Protein AF-A0A7L4NK23-F1 (afdb_monomer)

Solvent-accessible surface area (backbone atoms only — not comparable to full-atom values): 5040 Å² total; per-residue (Å²): 136,85,85,85,76,75,83,76,75,80,92,72,76,77,83,78,79,76,84,80,89,84,66,97,58,58,64,64,61,54,50,61,68,43,47,62,63,49,52,54,46,55,59,49,45,68,68,42,62,59,86,60,42,66,27,69,67,51,50,62,70,70,52,84,48,74,57,75,78,52,61,81,78,131

Structure (mmCIF, N/CA/C/O backbone):
data_AF-A0A7L4NK23-F1
#
_entry.id   AF-A0A7L4NK23-F1
#
loop_
_atom_site.group_PDB
_atom_site.id
_atom_site.type_symbol
_atom_site.label_atom_id
_atom_site.label_alt_id
_atom_site.label_comp_id
_atom_site.label_asym_id
_atom_site.label_entity_id
_atom_site.label_seq_id
_atom_site.pdbx_PDB_ins_code
_atom_site.Cartn_x
_atom_site.Cartn_y
_atom_site.Cartn_z
_atom_site.occupancy
_atom_site.B_iso_or_equiv
_atom_site.auth_seq_id
_atom_site.auth_comp_id
_atom_site.auth_asym_id
_atom_site.auth_atom_id
_atom_site.pdbx_PDB_model_num
ATOM 1 N N . PRO A 1 1 ? 0.138 40.704 24.975 1.00 41.09 1 PRO A N 1
ATOM 2 C CA . PRO A 1 1 ? -0.690 40.604 23.748 1.00 41.09 1 PRO A CA 1
ATOM 3 C C . PRO A 1 1 ? -0.242 39.398 22.916 1.00 41.09 1 PRO A C 1
ATOM 5 O O . PRO A 1 1 ? 0.952 39.139 22.826 1.00 41.09 1 PRO A O 1
ATOM 8 N N . VAL A 1 2 ? -1.218 38.613 22.465 1.00 44.59 2 VAL A N 1
ATOM 9 C CA . VAL A 1 2 ? -1.118 37.185 22.132 1.00 44.59 2 VAL A CA 1
ATOM 10 C C . VAL A 1 2 ? -0.392 36.897 20.811 1.00 44.59 2 VAL A C 1
ATOM 12 O O . VAL A 1 2 ? -0.435 37.695 19.879 1.00 44.59 2 VAL A O 1
ATOM 15 N N . ALA A 1 3 ? 0.271 35.741 20.784 1.00 46.88 3 ALA A N 1
ATOM 16 C CA . ALA A 1 3 ? 0.986 35.143 19.666 1.00 46.88 3 ALA A CA 1
ATOM 17 C C . ALA A 1 3 ? 0.116 35.004 18.405 1.00 46.88 3 ALA A C 1
ATOM 19 O O . ALA A 1 3 ? -0.993 34.476 18.462 1.00 46.88 3 ALA A O 1
ATOM 20 N N . GLY A 1 4 ? 0.650 35.450 17.267 1.00 49.19 4 GLY A N 1
ATOM 21 C CA . GLY A 1 4 ? 0.138 35.125 15.939 1.00 49.19 4 GLY A CA 1
ATOM 22 C C . GLY A 1 4 ? 0.829 33.868 15.425 1.00 49.19 4 GLY A C 1
ATOM 23 O O . GLY A 1 4 ? 1.805 33.967 14.687 1.00 49.19 4 GLY A O 1
ATOM 24 N N . ASP A 1 5 ? 0.358 32.705 15.867 1.00 53.44 5 ASP A N 1
ATOM 25 C CA . ASP A 1 5 ? 0.789 31.407 15.348 1.00 53.44 5 ASP A CA 1
ATOM 26 C C . ASP A 1 5 ? 0.180 31.233 13.946 1.00 53.44 5 ASP A C 1
ATOM 28 O O . ASP A 1 5 ? -1.042 31.231 13.776 1.00 53.44 5 ASP A O 1
ATOM 32 N N . ALA A 1 6 ? 1.027 31.185 12.917 1.00 60.72 6 ALA A N 1
ATOM 33 C CA . ALA A 1 6 ? 0.594 30.852 11.567 1.00 60.72 6 ALA A CA 1
ATOM 34 C C . ALA A 1 6 ? 0.133 29.383 11.560 1.00 60.72 6 ALA A C 1
ATOM 36 O O . ALA A 1 6 ? 0.895 28.524 12.006 1.00 60.72 6 ALA A O 1
ATOM 37 N N . PRO A 1 7 ? -1.071 29.048 11.058 1.00 54.12 7 PRO A N 1
ATOM 38 C CA . PRO A 1 7 ? -1.516 27.664 11.027 1.00 54.12 7 PRO A CA 1
ATOM 39 C C . PRO A 1 7 ? -0.575 26.852 10.132 1.00 54.12 7 PRO A C 1
ATOM 41 O O . PRO A 1 7 ? -0.490 27.074 8.923 1.00 54.12 7 PRO A O 1
ATOM 44 N N . ASN A 1 8 ? 0.152 25.923 10.753 1.00 59.81 8 ASN A N 1
ATOM 45 C CA . ASN A 1 8 ? 0.984 24.935 10.079 1.00 59.81 8 ASN A CA 1
ATOM 46 C C . ASN A 1 8 ? 0.175 24.271 8.947 1.00 59.81 8 ASN A C 1
ATOM 48 O O . ASN A 1 8 ? -0.903 23.733 9.223 1.00 59.81 8 ASN A O 1
ATOM 52 N N . PRO A 1 9 ? 0.646 24.275 7.685 1.00 59.94 9 PRO A N 1
ATOM 53 C CA . PRO A 1 9 ? -0.004 23.483 6.652 1.00 59.94 9 PRO A CA 1
ATOM 54 C C . PRO A 1 9 ? 0.091 22.008 7.069 1.00 59.94 9 PRO A C 1
ATOM 56 O O . PRO A 1 9 ? 1.151 21.589 7.544 1.00 59.94 9 PRO A O 1
ATOM 59 N N . PRO A 1 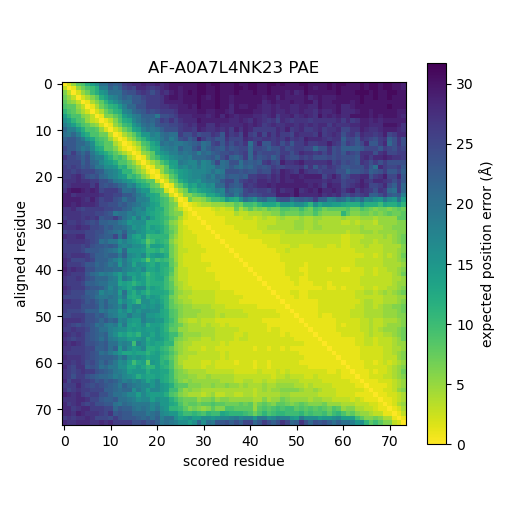10 ? -0.973 21.199 6.925 1.00 57.56 10 PRO A N 1
ATOM 60 C CA . PRO A 1 10 ? -0.871 19.774 7.191 1.00 57.56 10 PRO A CA 1
ATOM 61 C C . PRO A 1 10 ? 0.205 19.185 6.271 1.00 57.56 10 PRO A C 1
ATOM 63 O O . PRO A 1 10 ? 0.016 19.055 5.062 1.00 57.56 10 PRO A O 1
ATOM 66 N N . LEU A 1 11 ? 1.354 18.842 6.858 1.00 57.09 11 LEU A N 1
ATOM 67 C CA . LEU A 1 11 ? 2.423 18.060 6.241 1.00 57.09 11 LEU A CA 1
ATOM 68 C C . LEU A 1 11 ? 1.923 16.624 6.044 1.00 57.09 11 LEU A C 1
ATOM 70 O O . LEU A 1 11 ? 2.336 15.704 6.739 1.00 57.09 11 LEU A O 1
ATOM 74 N N . SER A 1 12 ? 0.976 16.429 5.133 1.00 54.38 12 SER A N 1
ATOM 75 C CA . SER A 1 12 ? 0.597 15.100 4.655 1.00 54.38 12 SER A CA 1
ATOM 76 C C . SER A 1 12 ? -0.030 15.188 3.265 1.00 54.38 12 SER A C 1
ATOM 78 O O . SER A 1 12 ? -1.116 14.680 3.002 1.00 54.38 12 SER A O 1
ATOM 80 N N . SER A 1 13 ? 0.647 15.872 2.342 1.00 48.75 13 SER A N 1
ATOM 81 C CA . SER A 1 13 ? 0.392 15.667 0.918 1.00 48.75 13 SER A CA 1
ATOM 82 C C . SER A 1 13 ? 1.220 14.466 0.476 1.00 48.75 13 SER A C 1
ATOM 84 O O . SER A 1 13 ? 2.418 14.596 0.216 1.00 48.75 13 SER A O 1
ATOM 86 N N . VAL A 1 14 ? 0.610 13.284 0.418 1.00 57.16 14 VAL A N 1
ATOM 87 C CA . VAL A 1 14 ? 1.224 12.138 -0.259 1.00 57.16 14 VAL A CA 1
ATOM 88 C C . VAL A 1 14 ? 1.499 12.567 -1.708 1.00 57.16 14 VAL A C 1
ATOM 90 O O . VAL A 1 14 ? 0.547 12.908 -2.415 1.00 57.16 14 VAL A O 1
ATOM 93 N N . PRO A 1 15 ? 2.759 12.606 -2.176 1.00 53.16 15 PRO A N 1
ATOM 94 C CA . PRO A 1 15 ? 3.050 13.061 -3.527 1.00 53.16 15 PRO A CA 1
ATOM 95 C C . PRO A 1 15 ? 2.552 12.018 -4.535 1.00 53.16 15 PRO A C 1
ATOM 97 O O . PRO A 1 15 ? 3.183 10.984 -4.761 1.00 53.16 15 PRO A O 1
ATOM 100 N N . PHE A 1 16 ? 1.403 12.290 -5.156 1.00 59.47 16 PHE A N 1
ATOM 101 C CA . PHE A 1 16 ? 0.867 11.478 -6.244 1.00 59.47 16 PHE A CA 1
ATOM 102 C C . PHE A 1 16 ? 1.779 11.604 -7.473 1.00 59.47 16 PHE A C 1
ATOM 104 O O . PHE A 1 16 ? 1.844 12.645 -8.127 1.00 59.47 16 PHE A O 1
ATOM 111 N N . SER A 1 17 ? 2.493 10.528 -7.807 1.00 53.97 17 SER A N 1
ATOM 112 C CA . SER A 1 17 ? 3.263 10.445 -9.051 1.00 53.97 17 SER A CA 1
ATOM 113 C C . SER A 1 17 ? 2.310 10.275 -10.239 1.00 53.97 17 SER A C 1
ATOM 115 O O . SER A 1 17 ? 1.731 9.206 -10.437 1.00 53.97 17 SER A O 1
ATOM 117 N N . GLY A 1 18 ? 2.143 11.338 -11.031 1.00 60.38 18 GLY A N 1
ATOM 118 C CA . GLY A 1 18 ? 1.287 11.364 -12.220 1.00 60.38 18 GLY A CA 1
ATOM 119 C C . GLY A 1 18 ? 1.616 10.261 -13.235 1.00 60.38 18 GLY A C 1
ATOM 120 O O . GLY A 1 18 ? 2.779 9.940 -13.500 1.00 60.38 18 GLY A O 1
ATOM 121 N N . LYS A 1 19 ? 0.578 9.660 -13.825 1.00 56.34 19 LYS A N 1
ATOM 122 C CA . LYS A 1 19 ? 0.724 8.663 -14.894 1.00 56.34 19 LYS A CA 1
ATOM 123 C C . LYS A 1 19 ? 1.151 9.375 -16.187 1.00 56.34 19 LYS A C 1
ATOM 125 O O . LYS A 1 19 ? 0.385 10.147 -16.750 1.00 56.34 19 LYS A O 1
ATOM 130 N N . ILE A 1 20 ? 2.369 9.115 -16.667 1.00 57.38 20 ILE A N 1
ATOM 131 C CA . ILE A 1 20 ? 2.859 9.616 -17.962 1.00 57.38 20 ILE A CA 1
ATOM 132 C C . ILE A 1 20 ? 2.183 8.805 -19.077 1.00 57.38 20 ILE A C 1
ATOM 134 O O . ILE A 1 20 ? 2.493 7.631 -19.259 1.00 57.38 20 ILE A O 1
ATOM 138 N N . LEU A 1 21 ? 1.253 9.432 -19.804 1.00 56.44 21 LEU A N 1
ATOM 139 C CA . LEU A 1 21 ? 0.450 8.809 -20.869 1.00 56.44 21 LEU A CA 1
ATOM 140 C C . LEU A 1 21 ? 1.135 8.771 -22.250 1.00 56.44 21 LEU A C 1
ATOM 142 O O . LEU A 1 21 ? 0.617 8.129 -23.156 1.00 56.44 21 LEU A O 1
ATOM 146 N N . PHE A 1 22 ? 2.299 9.405 -22.436 1.00 48.38 22 PHE A N 1
ATOM 147 C CA . PHE A 1 22 ? 2.954 9.493 -23.750 1.00 48.38 22 PHE A CA 1
ATOM 148 C C . PHE A 1 22 ? 4.461 9.221 -23.699 1.00 48.38 22 PHE A C 1
ATOM 150 O O . PHE A 1 22 ? 5.292 10.119 -23.602 1.00 48.38 22 PHE A O 1
ATOM 157 N N . ARG A 1 23 ? 4.799 7.934 -23.766 1.00 44.44 23 ARG A N 1
ATOM 158 C CA . ARG A 1 23 ? 5.982 7.330 -24.407 1.00 44.44 23 ARG A CA 1
ATOM 159 C C . ARG A 1 23 ? 5.962 5.857 -24.019 1.00 44.44 23 ARG A C 1
ATOM 161 O O . ARG A 1 23 ? 5.677 5.547 -22.862 1.00 44.44 23 ARG A O 1
ATOM 168 N N . ARG A 1 24 ? 6.345 4.952 -24.925 1.00 56.66 24 ARG A N 1
ATOM 169 C CA . ARG A 1 24 ? 6.856 3.626 -24.535 1.00 56.66 24 ARG A CA 1
ATOM 170 C C . ARG A 1 24 ? 8.152 3.837 -23.747 1.00 56.66 24 ARG A C 1
ATOM 172 O O . ARG A 1 24 ? 9.253 3.705 -24.262 1.00 56.66 24 ARG A O 1
ATOM 179 N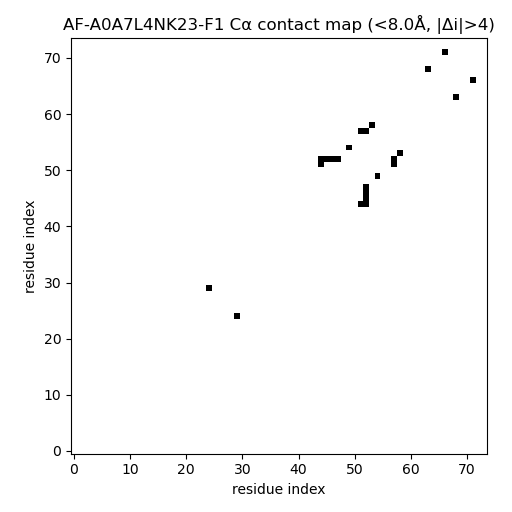 N . SER A 1 25 ? 8.007 4.291 -22.513 1.00 62.03 25 SER A N 1
ATOM 180 C CA . SER A 1 25 ? 9.077 4.375 -21.536 1.00 62.03 25 SER A CA 1
ATOM 181 C C . SER A 1 25 ? 9.304 2.941 -21.100 1.00 62.03 25 SER A C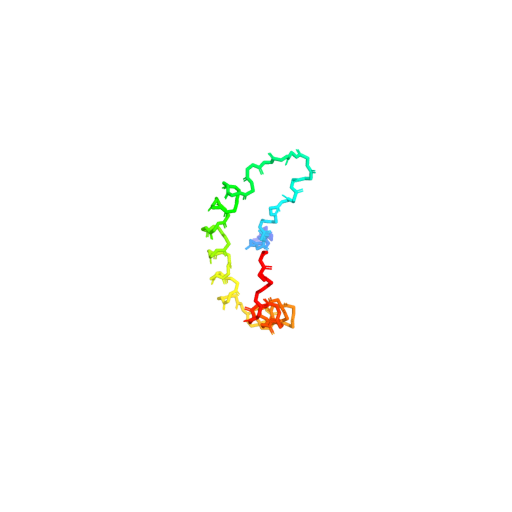 1
ATOM 183 O O . SER A 1 25 ? 8.317 2.300 -20.749 1.00 62.03 25 SER A O 1
ATOM 185 N N . HIS A 1 26 ? 10.539 2.439 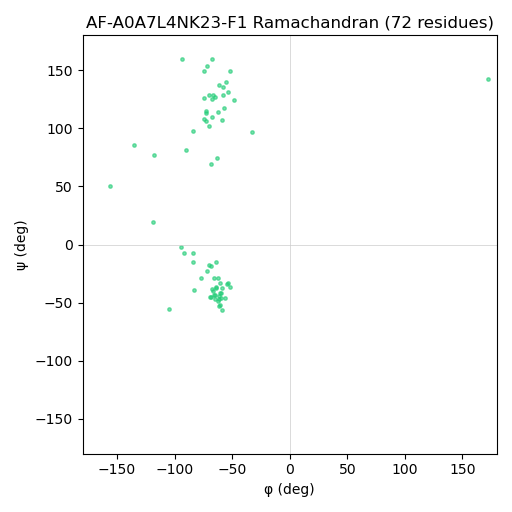-21.176 1.00 66.69 26 HIS A N 1
ATOM 186 C CA . HIS A 1 26 ? 10.940 1.101 -20.729 1.00 66.69 26 HIS A CA 1
ATOM 187 C C . HIS A 1 26 ? 10.115 0.647 -19.517 1.00 66.69 26 HIS A C 1
ATOM 189 O O . HIS A 1 26 ? 10.401 1.045 -18.389 1.00 66.69 26 HIS A O 1
ATOM 195 N N . VAL A 1 27 ? 9.060 -0.143 -19.756 1.00 77.69 27 VAL A N 1
ATOM 196 C CA . VAL A 1 27 ? 8.075 -0.499 -18.718 1.00 77.69 27 VAL A CA 1
ATOM 197 C C . VAL A 1 27 ? 8.792 -1.199 -17.571 1.00 77.69 27 VAL A C 1
ATOM 199 O O . VAL A 1 27 ? 8.532 -0.906 -16.408 1.00 77.69 27 VAL A O 1
ATOM 202 N N . ARG A 1 28 ? 9.789 -2.020 -17.919 1.00 81.44 28 ARG A N 1
ATOM 203 C CA . ARG A 1 28 ? 10.719 -2.651 -16.988 1.00 81.44 28 ARG A CA 1
ATOM 204 C C . ARG A 1 28 ? 11.502 -1.636 -16.152 1.00 81.44 28 ARG A C 1
ATOM 206 O O . ARG A 1 28 ? 11.419 -1.689 -14.934 1.00 81.44 28 ARG A O 1
ATOM 213 N N . ASP A 1 29 ? 12.226 -0.700 -16.764 1.00 84.50 29 ASP A N 1
ATOM 214 C CA . ASP A 1 29 ? 13.054 0.261 -16.015 1.00 84.50 29 ASP A CA 1
ATOM 215 C C . ASP A 1 29 ? 12.212 1.175 -15.127 1.00 84.50 29 ASP A C 1
ATOM 217 O O . ASP A 1 29 ? 12.604 1.507 -14.008 1.00 84.50 29 ASP A O 1
ATOM 221 N N . VAL A 1 30 ? 11.037 1.576 -15.616 1.00 84.81 30 VAL A N 1
ATOM 222 C CA . VAL A 1 30 ? 10.080 2.364 -14.838 1.00 84.81 30 VAL A CA 1
ATOM 223 C C . VAL A 1 30 ? 9.559 1.549 -13.655 1.00 84.81 30 VAL A C 1
ATOM 225 O O . VAL A 1 30 ? 9.505 2.080 -12.548 1.00 84.81 30 VAL A O 1
ATOM 228 N N . ALA A 1 31 ? 9.217 0.273 -13.856 1.00 87.88 31 ALA A N 1
ATOM 229 C CA . ALA A 1 31 ? 8.778 -0.61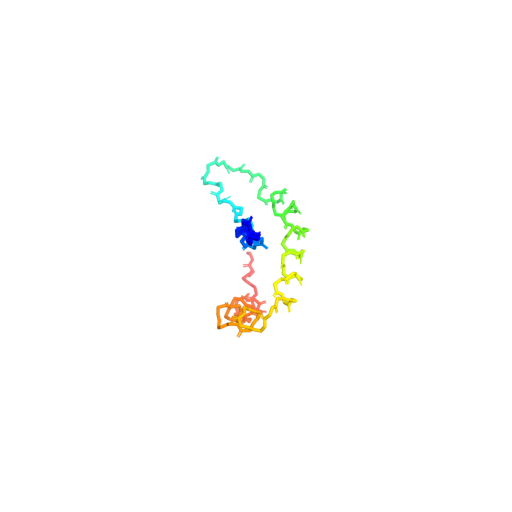3 -12.780 1.00 87.88 31 ALA A CA 1
ATOM 230 C C . ALA A 1 31 ? 9.875 -0.806 -11.721 1.00 87.88 31 ALA A C 1
ATOM 232 O O . ALA A 1 31 ? 9.613 -0.614 -10.535 1.00 87.88 31 ALA A O 1
ATOM 233 N N . VAL A 1 32 ? 11.119 -1.074 -12.136 1.00 90.50 32 VAL A N 1
ATOM 234 C CA . VAL A 1 32 ? 12.256 -1.232 -11.212 1.00 90.50 32 VAL A CA 1
ATOM 235 C C . VAL A 1 32 ? 12.504 0.052 -10.418 1.00 90.50 32 VAL A C 1
ATOM 237 O O . VAL A 1 32 ? 12.657 0.000 -9.199 1.00 90.50 32 VAL A O 1
ATOM 240 N N . LYS A 1 33 ? 12.471 1.224 -11.068 1.00 90.56 33 LYS A N 1
ATOM 241 C CA . LYS A 1 33 ? 12.623 2.522 -10.383 1.00 90.56 33 LYS A CA 1
ATOM 242 C C . LYS A 1 33 ? 11.513 2.803 -9.369 1.00 90.56 33 LYS A C 1
ATOM 244 O O . LYS A 1 33 ? 11.750 3.523 -8.404 1.00 90.56 33 LYS A O 1
ATOM 249 N N . ARG A 1 34 ? 10.312 2.258 -9.581 1.00 93.31 34 ARG A N 1
ATOM 250 C CA . ARG A 1 34 ? 9.157 2.447 -8.693 1.00 93.31 34 ARG A CA 1
ATOM 251 C C . ARG A 1 34 ? 9.128 1.489 -7.503 1.00 93.31 34 ARG A C 1
ATOM 253 O O . ARG A 1 34 ? 8.406 1.765 -6.555 1.00 93.31 34 ARG A O 1
ATOM 260 N N . LEU A 1 35 ? 9.918 0.417 -7.514 1.00 93.50 35 LEU A N 1
ATOM 261 C CA . LEU A 1 35 ? 9.860 -0.620 -6.482 1.00 93.50 35 LEU A CA 1
ATOM 262 C C . LEU A 1 35 ? 10.160 -0.072 -5.075 1.00 93.50 35 LEU A C 1
ATOM 264 O O . LEU A 1 35 ? 9.347 -0.229 -4.171 1.00 93.50 35 LEU A O 1
ATOM 268 N N . LYS A 1 36 ? 11.281 0.643 -4.913 1.00 95.44 36 LYS A N 1
ATOM 269 C CA . LYS A 1 36 ? 11.671 1.262 -3.634 1.00 95.44 36 LYS A CA 1
ATOM 270 C C . LYS A 1 36 ? 10.660 2.306 -3.121 1.00 95.44 36 LYS A C 1
ATOM 272 O O . LYS A 1 36 ? 10.221 2.163 -1.984 1.00 95.44 36 LYS A O 1
ATOM 277 N N . PRO A 1 37 ? 10.252 3.327 -3.904 1.00 96.56 37 PRO A N 1
ATOM 278 C CA . PRO A 1 37 ? 9.315 4.332 -3.401 1.00 96.56 37 PRO A CA 1
ATOM 279 C C . PRO A 1 37 ? 7.918 3.764 -3.106 1.00 96.56 37 PRO A C 1
ATOM 281 O O . PRO A 1 37 ? 7.248 4.269 -2.210 1.00 96.56 37 PRO A O 1
ATOM 284 N N . ILE A 1 38 ? 7.473 2.712 -3.810 1.00 97.06 38 ILE A N 1
ATOM 285 C CA . ILE A 1 38 ? 6.208 2.029 -3.490 1.00 97.06 38 ILE A CA 1
ATOM 286 C C . ILE A 1 38 ? 6.321 1.265 -2.162 1.00 97.06 38 ILE A C 1
ATOM 288 O O . ILE A 1 38 ? 5.432 1.398 -1.326 1.00 97.06 38 ILE A O 1
ATOM 292 N N . ASP A 1 39 ? 7.405 0.515 -1.931 1.00 97.00 39 ASP A N 1
ATOM 293 C CA . ASP A 1 39 ? 7.631 -0.190 -0.655 1.00 97.00 39 ASP A CA 1
ATOM 294 C C . ASP A 1 39 ? 7.680 0.788 0.532 1.00 97.00 39 ASP A C 1
ATOM 296 O O . ASP A 1 39 ? 7.005 0.586 1.544 1.00 97.00 39 ASP A O 1
ATOM 300 N N . GLU A 1 40 ? 8.411 1.897 0.391 1.00 98.06 40 GLU A N 1
ATOM 301 C CA . GLU A 1 40 ? 8.465 2.953 1.408 1.00 98.06 40 GLU A CA 1
ATOM 302 C C . GLU A 1 40 ? 7.081 3.568 1.670 1.00 98.06 40 GLU A C 1
ATOM 304 O O . GLU A 1 40 ? 6.704 3.760 2.831 1.00 98.06 40 GLU A O 1
ATOM 309 N N . TYR A 1 41 ? 6.298 3.813 0.615 1.00 97.88 41 TYR A N 1
ATOM 310 C CA . TYR A 1 41 ? 4.932 4.317 0.733 1.00 97.88 41 TYR A CA 1
ATOM 311 C C . TYR A 1 41 ? 4.015 3.344 1.484 1.00 97.88 41 TYR A C 1
ATOM 313 O O . TYR A 1 41 ? 3.351 3.748 2.439 1.00 97.88 41 TYR A O 1
ATOM 321 N N . CYS A 1 42 ? 4.011 2.059 1.119 1.00 97.75 42 CYS A N 1
ATOM 322 C CA . CYS A 1 42 ? 3.200 1.042 1.790 1.00 97.75 42 CYS A CA 1
ATOM 323 C C . CYS A 1 42 ? 3.554 0.928 3.283 1.00 97.75 42 CYS A C 1
ATOM 325 O O . CYS A 1 42 ? 2.659 0.870 4.126 1.00 97.75 42 CYS A O 1
ATOM 327 N N . ARG A 1 43 ? 4.848 0.972 3.635 1.00 97.75 43 ARG A N 1
ATOM 328 C CA . ARG A 1 43 ? 5.302 0.967 5.040 1.00 97.75 43 ARG A CA 1
ATOM 329 C C . ARG A 1 43 ? 4.860 2.206 5.813 1.00 97.75 43 ARG A C 1
ATOM 331 O O . ARG A 1 43 ? 4.576 2.101 7.005 1.00 97.75 43 ARG A O 1
ATOM 338 N N . ALA A 1 44 ? 4.840 3.372 5.171 1.00 98.00 44 ALA A N 1
ATOM 339 C CA . ALA A 1 44 ? 4.338 4.594 5.788 1.00 98.00 44 ALA A CA 1
ATOM 340 C C . ALA A 1 44 ? 2.820 4.516 6.003 1.00 98.00 44 ALA A C 1
ATOM 342 O O . ALA A 1 44 ? 2.354 4.808 7.101 1.00 98.00 44 ALA A O 1
ATOM 343 N N . LEU A 1 45 ? 2.073 4.048 4.995 1.00 97.81 45 LEU A N 1
ATOM 344 C CA . LEU A 1 45 ? 0.612 3.939 5.014 1.00 97.81 45 LEU A CA 1
ATOM 345 C C . LEU A 1 45 ? 0.104 3.101 6.196 1.00 97.81 45 LEU A C 1
ATOM 347 O O . LEU A 1 45 ? -0.777 3.550 6.922 1.00 97.81 45 LEU A O 1
ATOM 351 N N . VAL A 1 46 ? 0.704 1.935 6.457 1.00 96.38 46 VAL A N 1
ATOM 352 C CA . VAL A 1 46 ? 0.295 1.064 7.581 1.00 96.38 46 VAL A CA 1
ATOM 353 C C . VAL A 1 46 ? 0.633 1.633 8.966 1.00 96.38 46 VAL A C 1
ATOM 355 O O . VAL A 1 46 ? 0.079 1.182 9.964 1.00 96.38 46 VAL A O 1
ATOM 358 N N . ARG A 1 47 ? 1.537 2.619 9.050 1.00 97.44 47 ARG A N 1
ATOM 359 C CA . ARG A 1 47 ? 1.916 3.298 10.304 1.00 97.44 47 ARG A CA 1
ATOM 360 C C . ARG A 1 47 ? 1.081 4.546 10.587 1.00 97.44 47 ARG A C 1
AT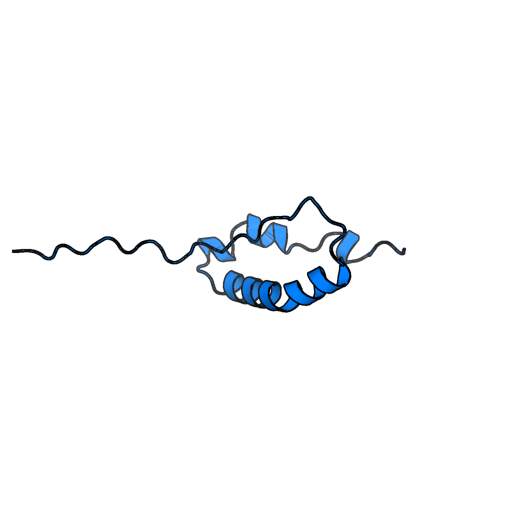OM 362 O O . ARG A 1 47 ? 1.228 5.135 11.657 1.00 97.44 47 ARG A O 1
ATOM 369 N N . LEU A 1 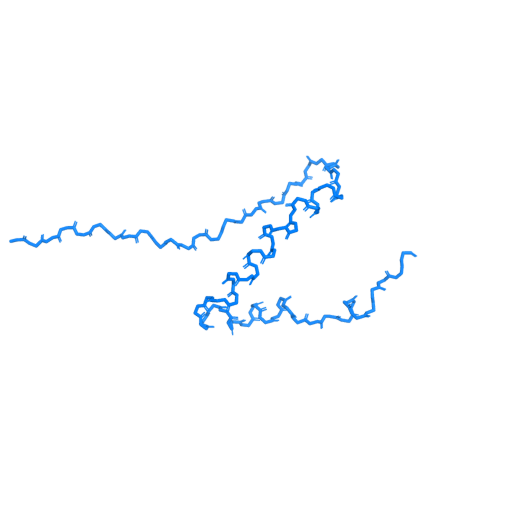48 ? 0.242 4.972 9.642 1.00 97.69 48 LEU A N 1
ATOM 370 C CA . LEU A 1 48 ? -0.650 6.109 9.837 1.00 97.69 48 LEU A CA 1
ATOM 371 C C . LEU A 1 48 ? -1.727 5.794 10.889 1.00 97.69 48 LEU A C 1
ATOM 373 O O . LEU A 1 48 ? -2.015 4.622 11.157 1.00 97.69 48 LEU A O 1
ATOM 377 N N . PRO A 1 49 ? -2.354 6.830 11.476 1.00 98.31 49 PRO A N 1
ATOM 378 C CA . PRO A 1 49 ? -3.453 6.648 12.414 1.00 98.31 49 PRO A CA 1
ATOM 379 C C . PRO A 1 49 ? -4.573 5.746 11.856 1.00 98.31 49 PRO A C 1
ATOM 381 O O . PRO A 1 49 ? -4.829 5.788 10.649 1.00 98.31 49 PRO A O 1
ATOM 384 N N . PRO A 1 50 ? -5.296 4.994 12.712 1.00 97.50 50 PRO A N 1
ATOM 385 C CA . PRO A 1 50 ? -6.274 3.990 12.277 1.00 97.50 50 PRO A CA 1
ATOM 386 C C . PRO A 1 50 ? -7.359 4.506 11.328 1.00 97.50 50 PRO A C 1
ATOM 388 O O . PRO A 1 50 ? -7.753 3.799 10.412 1.00 97.50 50 PRO A O 1
ATOM 391 N N . HIS A 1 51 ? -7.805 5.757 11.480 1.00 97.31 51 HIS A N 1
ATOM 392 C CA . HIS A 1 51 ? -8.818 6.342 10.593 1.00 97.31 51 HIS A CA 1
ATOM 393 C C . HIS A 1 51 ? -8.353 6.482 9.129 1.00 97.31 51 HIS A C 1
ATOM 395 O O . HIS A 1 51 ? -9.186 6.685 8.251 1.00 97.31 51 HIS A O 1
ATOM 401 N N . ILE A 1 52 ? -7.042 6.375 8.868 1.00 97.44 52 ILE A N 1
ATOM 402 C CA . ILE A 1 52 ? -6.455 6.296 7.525 1.00 97.44 52 ILE A CA 1
ATOM 403 C C . ILE A 1 52 ? -6.019 4.860 7.231 1.00 97.44 52 ILE A C 1
ATOM 40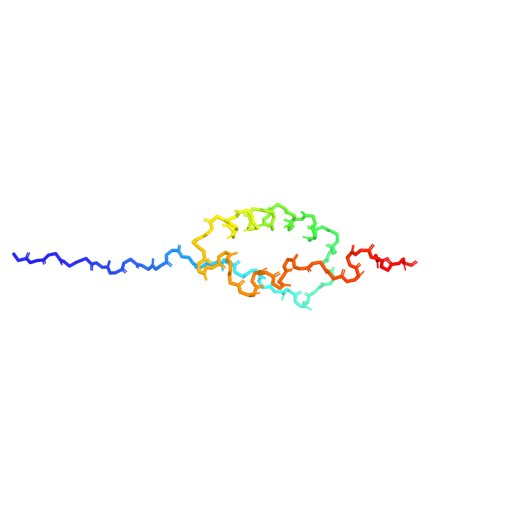5 O O . ILE A 1 52 ? -6.449 4.284 6.240 1.00 97.44 52 ILE A O 1
ATOM 409 N N . SER A 1 53 ? -5.172 4.269 8.081 1.00 98.19 53 SER A N 1
ATOM 410 C CA . SER A 1 53 ? -4.549 2.963 7.804 1.00 98.19 53 SER A CA 1
ATOM 411 C C . SER A 1 53 ? -5.528 1.786 7.819 1.00 98.19 53 SER A C 1
ATOM 413 O O . SER A 1 53 ? -5.216 0.738 7.260 1.00 98.19 53 SER A O 1
ATOM 415 N N . GLN A 1 54 ? -6.702 1.957 8.431 1.00 97.44 54 GLN A N 1
ATOM 416 C CA . GLN A 1 54 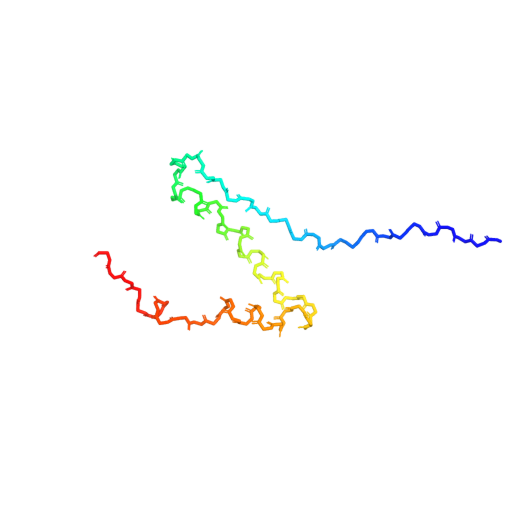? -7.763 0.953 8.523 1.00 97.44 54 GLN A CA 1
ATOM 417 C C . GLN A 1 54 ? -9.064 1.423 7.857 1.00 97.44 54 GLN A C 1
ATOM 419 O O . GLN A 1 54 ? -10.136 0.911 8.174 1.00 97.44 54 GLN A O 1
ATOM 424 N N . CYS A 1 55 ? -9.009 2.420 6.966 1.00 97.56 55 CYS A N 1
ATOM 425 C CA . CYS A 1 55 ? -10.192 2.774 6.192 1.00 97.56 55 CYS A CA 1
ATOM 426 C C . CYS A 1 55 ? -10.487 1.695 5.138 1.00 97.56 55 CYS A C 1
ATOM 428 O O . CYS A 1 55 ? -9.583 1.009 4.648 1.00 97.56 55 CYS A O 1
ATOM 430 N N . ASP A 1 56 ? -11.757 1.576 4.756 1.00 98.00 56 ASP A N 1
ATOM 431 C CA . ASP A 1 56 ? -12.212 0.586 3.779 1.00 98.00 56 ASP A CA 1
ATOM 432 C C . ASP A 1 56 ? -11.410 0.606 2.476 1.00 98.00 56 ASP A C 1
ATOM 434 O O . ASP A 1 56 ? -11.183 -0.437 1.874 1.00 98.00 56 ASP A O 1
ATOM 438 N N . GLU A 1 57 ? -10.998 1.786 2.015 1.00 97.12 57 GLU A N 1
ATOM 439 C CA . GLU A 1 57 ? -10.258 1.924 0.762 1.00 97.12 57 GLU A CA 1
ATOM 440 C C . GLU A 1 57 ? -8.871 1.279 0.847 1.00 97.12 57 GLU A C 1
ATOM 442 O O . GLU A 1 57 ? -8.465 0.584 -0.083 1.00 97.12 57 GLU A O 1
ATOM 447 N N . VAL A 1 58 ? -8.177 1.433 1.981 1.00 96.94 58 VAL A N 1
ATOM 448 C CA . VAL A 1 58 ? -6.882 0.779 2.210 1.00 96.94 58 VAL A CA 1
ATOM 449 C C . VAL A 1 58 ? -7.062 -0.732 2.284 1.00 96.94 58 VAL A C 1
ATOM 451 O O . VAL A 1 58 ? -6.303 -1.462 1.648 1.00 96.94 58 VAL A O 1
ATOM 454 N N . PHE A 1 59 ? -8.088 -1.220 2.984 1.00 96.81 59 PHE A N 1
ATOM 455 C CA . PHE A 1 59 ? -8.339 -2.660 3.043 1.00 96.81 59 PHE A CA 1
ATOM 456 C C . PHE A 1 59 ? -8.706 -3.252 1.684 1.00 96.81 59 PHE A C 1
ATOM 458 O O . PHE A 1 59 ? -8.089 -4.234 1.284 1.00 96.81 59 PHE A O 1
ATOM 465 N N . ARG A 1 60 ? -9.622 -2.629 0.935 1.00 97.00 60 ARG A N 1
ATOM 466 C CA . ARG A 1 60 ? -9.990 -3.076 -0.420 1.00 97.00 60 ARG A CA 1
ATOM 467 C C . ARG A 1 60 ? -8.804 -3.046 -1.383 1.00 97.00 60 ARG A C 1
ATOM 469 O O . ARG A 1 60 ? -8.731 -3.876 -2.279 1.00 97.00 60 ARG A O 1
ATOM 476 N N . PHE A 1 61 ? -7.875 -2.102 -1.220 1.00 95.81 61 PHE A N 1
ATOM 477 C CA . PHE A 1 61 ? -6.672 -2.034 -2.053 1.00 95.81 61 PHE A CA 1
ATOM 478 C C . PHE A 1 61 ? -5.721 -3.218 -1.819 1.00 95.81 61 PHE A C 1
ATOM 480 O O . PHE A 1 61 ? -5.114 -3.700 -2.774 1.00 95.81 61 PHE A O 1
ATOM 487 N N . PHE A 1 62 ? -5.577 -3.676 -0.571 1.00 95.88 62 PHE A N 1
ATOM 488 C CA . PHE A 1 62 ? -4.700 -4.799 -0.208 1.00 95.88 62 PHE A CA 1
ATOM 489 C C . PHE A 1 62 ? -5.410 -6.159 -0.160 1.00 95.88 62 PHE A C 1
ATOM 491 O O . PHE A 1 62 ? -4.765 -7.174 0.106 1.00 95.88 62 PHE A O 1
ATOM 498 N N . GLU A 1 63 ? -6.718 -6.197 -0.401 1.00 96.06 63 GLU A N 1
ATOM 499 C CA . GLU A 1 63 ? -7.482 -7.435 -0.482 1.00 96.06 63 GLU A CA 1
ATOM 500 C C . GLU A 1 63 ? -7.008 -8.271 -1.678 1.00 96.06 63 GLU A C 1
ATOM 502 O O . GLU A 1 63 ? -6.932 -7.789 -2.809 1.00 96.06 63 GLU A O 1
ATOM 507 N N . ALA A 1 64 ? -6.662 -9.534 -1.419 1.00 95.00 64 ALA A N 1
ATOM 508 C CA . ALA A 1 64 ? -6.187 -10.436 -2.458 1.00 95.00 64 ALA A CA 1
ATOM 509 C C . ALA A 1 64 ? -7.322 -10.755 -3.435 1.00 95.00 64 ALA A C 1
ATOM 511 O O . ALA A 1 64 ? -8.378 -11.257 -3.039 1.00 95.00 64 ALA A O 1
ATOM 512 N N . ARG A 1 65 ? -7.087 -10.509 -4.722 1.00 92.94 65 ARG A N 1
ATOM 513 C CA . ARG A 1 65 ? -8.042 -10.828 -5.782 1.00 92.94 65 ARG A CA 1
ATOM 514 C C . ARG A 1 65 ? -7.748 -12.213 -6.362 1.00 92.94 65 ARG A C 1
ATOM 516 O O . ARG A 1 65 ? -6.621 -12.707 -6.250 1.00 92.94 65 ARG A O 1
ATOM 523 N N . PRO A 1 66 ? -8.724 -12.855 -7.023 1.00 91.31 66 PRO A N 1
ATOM 524 C CA . PRO A 1 66 ? -8.521 -14.161 -7.647 1.00 91.31 66 PRO A CA 1
ATOM 525 C C . PRO A 1 66 ? -7.330 -14.207 -8.617 1.00 91.31 66 PRO A C 1
ATOM 527 O O . PRO A 1 66 ? -6.644 -15.227 -8.692 1.00 91.31 66 PRO A O 1
ATOM 530 N N . GLU A 1 67 ? -7.051 -13.104 -9.316 1.00 91.94 67 GLU A N 1
ATOM 531 C CA . GLU A 1 67 ? -5.936 -12.981 -10.264 1.00 91.94 67 GLU A CA 1
ATOM 532 C C . GLU A 1 67 ? -4.570 -12.910 -9.571 1.00 91.94 67 GLU A C 1
ATOM 534 O O . GLU A 1 67 ? -3.556 -13.235 -10.185 1.00 91.94 67 GLU A O 1
ATOM 539 N N . ASP A 1 68 ? -4.528 -12.505 -8.299 1.00 91.31 68 ASP A N 1
ATOM 540 C CA . ASP A 1 68 ? -3.288 -12.454 -7.523 1.00 91.31 68 ASP A CA 1
ATOM 541 C C . ASP A 1 68 ? -2.883 -13.871 -7.055 1.00 91.31 68 ASP A C 1
ATOM 543 O O . ASP A 1 68 ? -1.697 -14.171 -6.921 1.00 91.31 68 ASP A O 1
ATOM 547 N N . LEU A 1 69 ? -3.865 -14.765 -6.859 1.00 90.88 69 LEU A N 1
ATOM 548 C CA . LEU A 1 69 ? -3.654 -16.185 -6.533 1.00 90.88 69 LEU A CA 1
ATOM 549 C C . LEU A 1 69 ? -3.392 -17.038 -7.778 1.00 90.88 69 LEU A C 1
ATOM 551 O O . LEU A 1 69 ? -2.569 -17.953 -7.750 1.00 90.88 69 LEU A O 1
ATOM 555 N N . ASN A 1 70 ? -4.109 -16.742 -8.861 1.00 90.25 70 ASN A N 1
ATOM 556 C CA . ASN A 1 70 ? -3.984 -17.410 -10.149 1.00 90.25 70 ASN A CA 1
ATOM 557 C C . ASN A 1 70 ? -3.533 -16.388 -11.193 1.00 90.25 70 ASN A C 1
ATOM 559 O O . ASN A 1 70 ? -4.361 -15.919 -11.982 1.00 90.25 70 ASN A O 1
ATOM 563 N N . PRO A 1 71 ? -2.237 -16.028 -11.206 1.00 87.12 71 PRO A N 1
ATOM 564 C CA . PRO A 1 71 ? -1.730 -15.109 -12.205 1.00 87.12 71 PRO A CA 1
ATOM 565 C C . PRO A 1 71 ? -1.996 -15.687 -13.602 1.00 87.12 71 PRO A C 1
ATOM 567 O O . PRO A 1 71 ? -1.773 -16.887 -13.821 1.00 87.12 71 PRO A O 1
ATOM 570 N N . PRO A 1 72 ? -2.481 -14.870 -14.554 1.00 82.69 72 PRO A N 1
ATOM 571 C CA . PRO A 1 72 ? -2.639 -15.317 -15.925 1.00 82.69 72 PRO A CA 1
ATOM 572 C C . PRO A 1 72 ? -1.277 -15.785 -16.437 1.00 82.69 72 PRO A C 1
ATOM 574 O O . PRO A 1 72 ? -0.271 -15.087 -16.302 1.00 82.69 72 PRO A O 1
ATOM 577 N N . LYS A 1 73 ? -1.245 -16.998 -16.987 1.00 77.94 73 LYS A N 1
ATOM 578 C CA . LYS A 1 73 ? -0.080 -17.480 -17.725 1.00 77.94 73 LYS A CA 1
ATOM 579 C C . LYS A 1 73 ? -0.024 -16.670 -19.023 1.00 77.94 73 LYS A C 1
ATOM 581 O O . LYS A 1 73 ? -1.061 -16.541 -19.672 1.00 77.94 73 LYS A O 1
ATOM 586 N N . GLU A 1 74 ? 1.135 -16.085 -19.328 1.00 63.28 74 GLU A N 1
ATOM 587 C CA . GLU A 1 74 ? 1.407 -15.476 -20.643 1.00 63.28 74 GLU A CA 1
ATOM 588 C C . GLU A 1 74 ? 1.096 -16.444 -21.791 1.00 63.28 74 GLU A C 1
ATOM 590 O O . GLU A 1 74 ? 1.361 -17.661 -21.631 1.00 63.28 74 GLU A O 1
#

Secondary structure (DSSP, 8-state):
----------S----------SS---HHHHHHHHHHHHHHHHHHHTTS-HHHHTSHHHHHHHSPPHHHHSPPP-

Sequence (74 aa):
PVAGDAPNPPLSSVPFSGKILFRRSHVRDVAVKRLKPIDEYCRALVRLPPHISQCDEVFRFFEARPEDLNPPKE

InterPro domains:
  IPR036871 PX domain superfamily [G3DSA:3.30.1520.10] (1-74)
  IPR036871 PX domain superfamily [SSF64268] (15-72)
  IPR051228 NADPH Oxidase and PX Domain-Containing [PTHR15706] (15-74)

pLDDT: mean 79.47, std 19.47, range [41.09, 98.31]

Radius of gyration: 18.71 Å; Cα contacts (8 Å, |Δi|>4): 12; chains: 1; bounding box: 25×58×48 Å

Nearest PDB structures (foldseek):
  2red-assembly1_A  TM=7.412E-01  e=7.959E-02  Homo sapiens
  1kq6-assembly1_A  TM=6.841E-01  e=6.467E-02  Homo sapiens
  2v6v-assembly1_A  TM=8.140E-01  e=4.490E-01  Saccharomyces cerevisiae
  2v6v-assembly2_B  TM=8.787E-01  e=7.289E-01  Saccharomyces cerevisiae

Mean predicted aligned error: 13.66 Å

Organism: NCBI:txid390723

Foldseek 3Di:
DDDPDDPDDPPDPPDDDDDDPDDPDVPVVVVVVVPVVVVVVLVVQCVDDCCRNVDPVNCVVPDDDPCNVVPDDD